Protein AF-A0A9X4R4N4-F1 (afdb_monomer_lite)

Foldseek 3Di:
DDPVPDDPVVVVVVVVVVVVVVVVVVVVVVVVVVVVVVVVVVVVVVLVVLLVVLVVQLVVLVVQLLVLLVQLLVDDDPVSNVVSLVSNVVSLVSNVVSLVVNLVSQVPDDPDDPVSNVVSVVVVVVCVVCVVLSVVLSVCSVVVVSVVSVVSCVVPVDDPPVVVVVVVVVVVVD

Sequence (174 aa):
MGLSHLRVRSKLILGFALLAAVVLLVSGLALRALGRSNDRFSDYLDGVGLRERLANQIRGAATRRAIAARNLVLVTQPADREVEKALVTQAHEDMGKALARLQEAVAAAAGLDQRDRELVAEIGRIETRYGPVALDIVGKSLNDRHDDAIAKMNAECRPPAGGAAEGEQRLHRL

pLDDT: mean 78.37, std 14.38, range [34.62, 96.31]

Secondary structure (DSSP, 8-state):
---TTS-HHHHHHHHHHHHHHHHHHHHHHHHHHHHHHHHHHHHHHHHHHHHHHHHHHHHHHHHHHHHHHHHHHH--SHHHHHHHHHHHHHHHHHHHHHHHHHHHHHHH-TT--HHHHHHHHHHHHHHHHHHHHHHHHHHHHHTT-HHHHHHHHHHHSSPPHHHHHHHHHHHTT-

Structure (mmCIF, N/CA/C/O backbone):
data_AF-A0A9X4R4N4-F1
#
_entry.id   AF-A0A9X4R4N4-F1
#
loop_
_atom_site.group_PDB
_atom_site.id
_atom_site.type_symbol
_atom_site.label_atom_id
_atom_site.label_alt_id
_atom_site.label_comp_id
_atom_site.label_asym_id
_atom_site.label_entity_id
_atom_site.label_seq_id
_atom_site.pdbx_PDB_ins_code
_atom_site.Cartn_x
_atom_site.Cartn_y
_atom_site.Cartn_z
_atom_site.occupancy
_atom_site.B_iso_or_equiv
_atom_site.auth_seq_id
_atom_site.auth_comp_id
_atom_site.auth_asym_id
_atom_site.auth_atom_id
_atom_site.pdbx_PDB_model_num
ATOM 1 N N . MET A 1 1 ? 31.214 3.322 -60.830 1.00 44.66 1 MET A N 1
ATOM 2 C CA . MET A 1 1 ? 31.701 4.337 -61.789 1.00 44.66 1 MET A CA 1
ATOM 3 C C . MET A 1 1 ? 32.440 5.437 -61.021 1.00 44.66 1 MET A C 1
ATOM 5 O O . MET A 1 1 ? 31.837 6.036 -60.146 1.00 44.66 1 MET A O 1
ATOM 9 N N . GLY A 1 2 ? 33.733 5.663 -61.304 1.00 56.19 2 GLY A N 1
ATOM 10 C CA . GLY A 1 2 ? 34.366 6.990 -61.172 1.00 56.19 2 GLY A CA 1
ATOM 11 C C . GLY A 1 2 ? 35.042 7.451 -59.864 1.00 56.19 2 GLY A C 1
ATOM 12 O O . GLY A 1 2 ? 34.923 8.626 -59.551 1.00 56.19 2 GLY A O 1
ATOM 13 N N . LEU A 1 3 ? 35.802 6.627 -59.124 1.00 56.91 3 LEU A N 1
ATOM 14 C CA . LEU A 1 3 ? 36.688 7.126 -58.032 1.00 56.91 3 LEU A CA 1
ATOM 15 C C . LEU A 1 3 ? 38.163 7.311 -58.462 1.00 56.91 3 LEU A C 1
ATOM 17 O O . LEU A 1 3 ? 39.031 7.659 -57.655 1.00 56.91 3 LEU A O 1
ATOM 21 N N . SER A 1 4 ? 38.471 7.061 -59.734 1.00 59.81 4 SER A N 1
ATOM 22 C CA . SER A 1 4 ? 39.834 6.983 -60.274 1.00 59.81 4 SER A CA 1
ATOM 23 C C . SER A 1 4 ? 40.496 8.342 -60.549 1.00 59.81 4 SER A C 1
ATOM 25 O O . SER A 1 4 ? 41.720 8.398 -60.548 1.00 59.81 4 SER A O 1
ATOM 27 N N . HIS A 1 5 ? 39.735 9.438 -60.680 1.00 61.28 5 HIS A N 1
ATOM 28 C CA . HIS A 1 5 ? 40.262 10.783 -60.992 1.00 61.28 5 HIS A CA 1
ATOM 29 C C . HIS A 1 5 ? 40.406 11.734 -59.785 1.00 61.28 5 HIS A C 1
ATOM 31 O O . HIS A 1 5 ? 40.709 12.914 -59.948 1.00 61.28 5 HIS A O 1
ATOM 37 N N . LEU A 1 6 ? 40.212 11.248 -58.556 1.00 63.88 6 LEU A N 1
ATOM 38 C CA . LEU A 1 6 ? 40.317 12.076 -57.350 1.00 63.88 6 LEU A CA 1
ATOM 39 C C . LEU A 1 6 ? 41.772 12.199 -56.871 1.00 63.88 6 LEU A C 1
ATOM 41 O O . LEU A 1 6 ? 42.463 11.189 -56.710 1.00 63.88 6 LEU A O 1
ATOM 45 N N . ARG A 1 7 ? 42.219 13.435 -56.578 1.00 76.44 7 ARG A N 1
ATOM 46 C CA . ARG A 1 7 ? 43.513 13.711 -55.921 1.00 76.44 7 ARG A CA 1
ATOM 47 C C . ARG A 1 7 ? 43.627 12.880 -54.636 1.00 76.44 7 ARG A C 1
ATOM 49 O O . ARG A 1 7 ? 42.651 12.743 -53.901 1.00 76.44 7 ARG A O 1
ATOM 56 N N . VAL A 1 8 ? 44.824 12.375 -54.330 1.00 77.56 8 VAL A N 1
ATOM 57 C CA . VAL A 1 8 ? 45.100 11.498 -53.168 1.00 77.56 8 VAL A CA 1
ATOM 58 C C . VAL A 1 8 ? 44.534 12.064 -51.853 1.00 77.56 8 VAL A C 1
ATOM 60 O O . VAL A 1 8 ? 43.931 11.332 -51.070 1.00 77.56 8 VAL A O 1
ATOM 63 N N . ARG A 1 9 ? 44.610 13.389 -51.665 1.00 77.06 9 ARG A N 1
ATOM 64 C CA . ARG A 1 9 ? 44.021 14.115 -50.526 1.00 77.06 9 ARG A CA 1
ATOM 65 C C . ARG A 1 9 ? 42.511 13.881 -50.361 1.00 77.06 9 ARG A C 1
ATOM 67 O O . ARG A 1 9 ? 42.046 13.712 -49.240 1.00 77.06 9 ARG A O 1
ATOM 74 N N . SER A 1 10 ? 41.747 13.837 -51.453 1.00 78.81 10 SER A N 1
ATOM 75 C CA . SER A 1 10 ? 40.297 13.605 -51.414 1.00 78.81 10 SER A CA 1
ATOM 76 C C . SER A 1 10 ? 39.951 12.164 -51.041 1.00 78.81 10 SER A C 1
ATOM 78 O O . SER A 1 10 ? 38.980 11.952 -50.325 1.00 78.81 10 SER A O 1
ATOM 80 N N . LYS A 1 11 ? 40.756 11.176 -51.461 1.00 78.50 11 LYS A N 1
ATOM 81 C CA . LYS A 1 11 ? 40.560 9.767 -51.070 1.00 78.50 11 LYS A CA 1
ATOM 82 C C . LYS A 1 11 ? 40.788 9.554 -49.570 1.00 78.50 11 LYS A C 1
ATOM 84 O O . LYS A 1 11 ? 40.007 8.853 -48.937 1.00 78.50 11 LYS A O 1
ATOM 89 N N . LEU A 1 12 ? 41.806 10.207 -49.003 1.00 85.81 12 LEU A N 1
ATOM 90 C CA . LEU A 1 12 ? 42.071 10.197 -47.559 1.00 85.81 12 LEU A CA 1
ATOM 91 C C . LEU A 1 12 ? 40.921 10.826 -46.764 1.00 85.81 12 LEU A C 1
ATOM 93 O O . LEU A 1 12 ? 40.424 10.206 -45.829 1.00 85.81 12 LEU A O 1
ATOM 97 N N . ILE A 1 13 ? 40.448 12.013 -47.163 1.00 89.06 13 ILE A N 1
ATOM 98 C CA . ILE A 1 13 ? 39.319 12.682 -46.493 1.00 89.06 13 ILE A CA 1
ATOM 99 C C . ILE A 1 13 ? 38.049 11.826 -46.564 1.00 89.06 13 ILE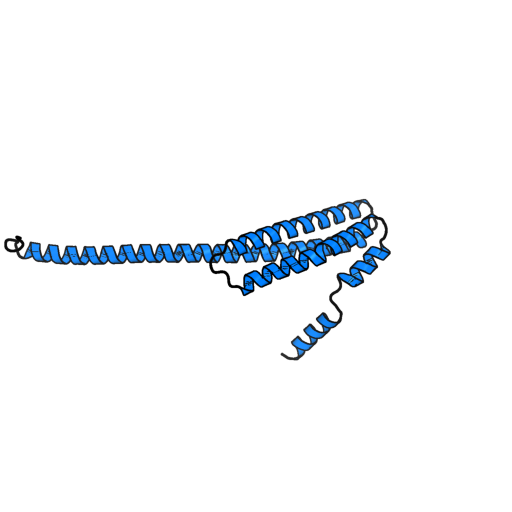 A C 1
ATOM 101 O O . ILE A 1 13 ? 37.355 11.702 -45.561 1.00 89.06 13 ILE A O 1
ATOM 105 N N . LEU A 1 14 ? 37.763 11.196 -47.709 1.00 88.75 14 LEU A N 1
ATOM 106 C CA . LEU A 1 14 ? 36.597 10.323 -47.862 1.00 88.75 14 LEU A CA 1
ATOM 107 C C . LEU A 1 14 ? 36.669 9.106 -46.922 1.00 88.75 14 LEU A C 1
ATOM 109 O O . LEU A 1 14 ? 35.673 8.757 -46.294 1.00 88.75 14 LEU A O 1
ATOM 113 N N . GLY A 1 15 ? 37.850 8.492 -46.792 1.00 87.88 15 GLY A N 1
ATOM 114 C CA . GLY A 1 15 ? 38.077 7.370 -45.878 1.00 87.88 15 GLY A CA 1
ATOM 115 C C . GLY A 1 15 ? 37.909 7.762 -44.409 1.00 87.88 15 GLY A C 1
ATOM 116 O O . GLY A 1 15 ? 37.198 7.081 -43.672 1.00 87.88 15 GLY A O 1
ATOM 117 N N . PHE A 1 16 ? 38.492 8.892 -43.993 1.00 92.38 16 PHE A N 1
ATOM 118 C CA . PHE A 1 16 ? 38.329 9.414 -42.632 1.00 92.38 16 PHE A CA 1
ATOM 119 C C . PHE A 1 16 ? 36.888 9.839 -42.333 1.00 92.38 16 PHE A C 1
ATOM 121 O O . PHE A 1 16 ? 36.393 9.563 -41.244 1.00 92.38 16 PHE A O 1
ATOM 128 N N . ALA A 1 17 ? 36.194 10.460 -43.289 1.00 91.94 17 ALA A N 1
ATOM 129 C CA . ALA A 1 17 ? 34.791 10.836 -43.140 1.00 91.94 17 ALA A CA 1
ATOM 130 C C . ALA A 1 17 ? 33.885 9.606 -43.003 1.00 91.94 17 ALA A C 1
ATOM 132 O O . ALA A 1 17 ? 32.978 9.608 -42.174 1.00 91.94 17 ALA A O 1
ATOM 133 N N . LEU A 1 18 ? 34.155 8.537 -43.761 1.00 93.88 18 LEU A N 1
ATOM 134 C CA . LEU A 1 18 ? 33.438 7.271 -43.626 1.00 93.88 18 LEU A CA 1
ATOM 135 C C . LEU A 1 18 ? 33.663 6.655 -42.239 1.00 93.88 18 LEU A C 1
ATOM 137 O O . LEU A 1 18 ? 32.699 6.283 -41.578 1.00 93.88 18 LEU A O 1
ATOM 141 N N . LEU A 1 19 ? 34.914 6.605 -41.772 1.00 94.25 19 LEU A N 1
ATOM 142 C CA . LEU A 1 19 ? 35.252 6.125 -40.428 1.00 94.25 19 LEU A CA 1
ATOM 143 C C . LEU A 1 19 ? 34.538 6.940 -39.341 1.00 94.25 19 LEU A C 1
ATOM 145 O O . LEU A 1 19 ? 33.902 6.365 -38.459 1.00 94.25 19 LEU A O 1
ATOM 149 N N . ALA A 1 20 ? 34.574 8.271 -39.442 1.00 94.94 20 ALA A N 1
ATOM 150 C CA . ALA A 1 20 ? 33.870 9.165 -38.528 1.00 94.94 20 ALA A CA 1
ATOM 151 C C . ALA A 1 20 ? 32.348 8.937 -38.553 1.00 94.94 20 ALA A C 1
ATOM 153 O O . ALA A 1 20 ? 31.718 8.899 -37.498 1.00 94.94 20 ALA A O 1
ATOM 154 N N . ALA A 1 21 ? 31.755 8.719 -39.731 1.00 95.00 21 ALA A N 1
ATOM 155 C CA . ALA A 1 21 ? 30.332 8.424 -39.868 1.00 95.00 21 ALA A CA 1
ATOM 156 C C . ALA A 1 21 ? 29.946 7.096 -39.197 1.00 95.00 21 ALA A C 1
ATOM 158 O O . ALA A 1 21 ? 28.932 7.041 -38.502 1.00 95.00 21 ALA A O 1
ATOM 159 N N . VAL A 1 22 ? 30.763 6.045 -39.341 1.00 95.75 22 VAL A N 1
ATOM 160 C CA . VAL A 1 22 ? 30.534 4.771 -38.639 1.00 95.75 22 VAL A CA 1
ATOM 161 C C . VAL A 1 22 ? 30.605 4.965 -37.124 1.00 95.75 22 VAL A C 1
ATOM 163 O O . VAL A 1 22 ? 29.720 4.493 -36.413 1.00 95.75 22 VAL A O 1
ATOM 166 N N . VAL A 1 23 ? 31.601 5.699 -36.619 1.00 96.31 23 VAL A N 1
ATOM 167 C CA . VAL A 1 23 ? 31.730 5.984 -35.178 1.00 96.31 23 VAL A CA 1
ATOM 168 C C . VAL A 1 23 ? 30.516 6.752 -34.650 1.00 96.31 23 VAL A C 1
ATOM 170 O O . VAL A 1 23 ? 29.972 6.389 -33.605 1.00 96.31 23 VAL A O 1
ATOM 173 N N . LEU A 1 24 ? 30.046 7.773 -35.373 1.00 95.88 24 LEU A N 1
ATOM 174 C CA . LEU A 1 24 ? 28.847 8.530 -35.003 1.00 95.88 24 LEU A CA 1
ATOM 175 C C . LEU A 1 24 ? 27.591 7.652 -35.006 1.00 95.88 24 LEU A C 1
ATOM 177 O O . LEU A 1 24 ? 26.783 7.748 -34.083 1.00 95.88 24 LEU A O 1
ATOM 181 N N . LEU A 1 25 ? 27.443 6.763 -35.993 1.00 96.06 25 LEU A N 1
ATOM 182 C CA . LEU A 1 25 ? 26.329 5.815 -36.051 1.00 96.06 25 LEU A CA 1
ATOM 183 C C . LEU A 1 25 ? 26.342 4.860 -34.859 1.00 96.06 25 LEU A C 1
ATOM 185 O O . LEU A 1 25 ? 25.328 4.732 -34.177 1.00 96.06 25 LEU A O 1
ATOM 189 N N . VAL A 1 26 ? 27.482 4.227 -34.570 1.00 95.75 26 VAL A N 1
ATOM 190 C CA . VAL A 1 26 ? 27.622 3.327 -33.415 1.00 95.75 26 VAL A CA 1
ATOM 191 C C . VAL A 1 26 ? 27.344 4.076 -32.113 1.00 95.75 26 VAL A C 1
ATOM 193 O O . VAL A 1 26 ? 26.601 3.571 -31.277 1.00 95.75 26 VAL A O 1
ATOM 196 N N . SER A 1 27 ? 27.857 5.299 -31.965 1.00 94.75 27 SER A N 1
ATOM 197 C CA . SER A 1 27 ? 27.609 6.134 -30.782 1.00 94.75 27 SER A CA 1
ATOM 198 C C . SER A 1 27 ? 26.123 6.468 -30.631 1.00 94.75 27 SER A C 1
ATOM 200 O O . SER A 1 27 ? 25.564 6.327 -29.547 1.00 94.75 27 SER A O 1
ATOM 202 N N . GLY A 1 28 ? 25.446 6.837 -31.722 1.00 92.50 28 GLY A N 1
ATOM 203 C CA . GLY A 1 28 ? 24.006 7.092 -31.722 1.00 92.50 28 GLY A CA 1
ATOM 204 C C . GLY A 1 28 ? 23.181 5.844 -31.394 1.00 92.50 28 GLY A C 1
ATOM 205 O O . GLY A 1 28 ? 22.241 5.914 -30.599 1.00 92.50 28 GLY A O 1
ATOM 206 N N . LEU A 1 29 ? 23.547 4.683 -31.946 1.00 92.88 29 LEU A N 1
ATOM 207 C CA . LEU A 1 29 ? 22.914 3.404 -31.615 1.00 92.88 29 LEU A CA 1
ATOM 208 C C . LEU A 1 29 ? 23.139 3.031 -30.146 1.00 92.88 29 LEU A C 1
ATOM 210 O O . LEU A 1 29 ? 22.194 2.584 -29.496 1.00 92.88 29 LEU A O 1
ATOM 214 N N . ALA A 1 30 ? 24.347 3.245 -29.621 1.00 91.56 30 ALA A N 1
ATOM 215 C CA . ALA A 1 30 ? 24.690 2.995 -28.227 1.00 91.56 30 ALA A CA 1
ATOM 216 C C . ALA A 1 30 ? 23.882 3.894 -27.284 1.00 91.56 30 ALA A C 1
ATOM 218 O O . ALA A 1 30 ? 23.257 3.384 -26.360 1.00 91.56 30 ALA A O 1
ATOM 219 N N . LEU A 1 31 ? 23.793 5.200 -27.562 1.00 90.44 31 LEU A N 1
ATOM 220 C CA . LEU A 1 31 ? 22.958 6.131 -26.794 1.00 90.44 31 LEU A CA 1
ATOM 221 C C . LEU A 1 31 ? 21.477 5.740 -26.844 1.00 90.44 31 LEU A C 1
ATOM 223 O O . LEU A 1 31 ? 20.801 5.733 -25.819 1.00 90.44 31 LEU A O 1
ATOM 227 N N . ARG A 1 32 ? 20.967 5.337 -28.014 1.00 88.00 32 ARG A N 1
ATOM 228 C CA . ARG A 1 32 ? 19.579 4.870 -28.160 1.00 88.00 32 ARG A CA 1
ATOM 229 C C . ARG A 1 32 ? 19.320 3.542 -27.445 1.00 88.00 32 ARG A C 1
ATOM 231 O O . ARG A 1 32 ? 18.205 3.298 -26.983 1.00 88.00 32 ARG A O 1
ATOM 238 N N . ALA A 1 33 ? 20.295 2.638 -27.424 1.00 85.81 33 ALA A N 1
ATOM 239 C CA . ALA A 1 33 ? 20.206 1.380 -26.690 1.00 85.81 33 ALA A CA 1
ATOM 240 C C . ALA A 1 33 ? 20.252 1.628 -25.177 1.00 85.81 33 ALA A C 1
ATOM 242 O O . ALA A 1 33 ? 19.467 1.034 -24.442 1.00 85.81 33 ALA A O 1
ATOM 243 N N . LEU A 1 34 ? 21.106 2.554 -24.736 1.00 83.06 34 LEU A N 1
ATOM 244 C CA . LEU A 1 34 ? 21.234 2.956 -23.343 1.00 83.06 34 LEU A CA 1
ATOM 245 C C . LEU A 1 34 ? 19.967 3.652 -22.839 1.00 83.06 34 LEU A C 1
ATOM 247 O O . LEU A 1 34 ? 19.456 3.254 -21.800 1.00 83.06 34 LEU A O 1
ATOM 251 N N . GLY A 1 35 ? 19.401 4.590 -23.608 1.00 78.75 35 GLY A N 1
ATOM 252 C CA . GLY A 1 35 ? 18.124 5.240 -23.285 1.00 78.75 35 GLY A CA 1
ATOM 253 C C . GLY A 1 35 ? 16.991 4.227 -23.106 1.00 78.75 35 GLY A C 1
ATOM 254 O O . GLY A 1 35 ? 16.384 4.161 -22.046 1.00 78.75 35 GLY A O 1
ATOM 255 N N . ARG A 1 36 ? 16.814 3.306 -24.066 1.00 70.81 36 ARG A N 1
ATOM 256 C CA . ARG A 1 36 ? 15.827 2.212 -23.942 1.00 70.81 36 ARG A CA 1
ATOM 257 C C . ARG A 1 36 ? 16.084 1.274 -22.762 1.00 70.81 36 ARG A C 1
ATOM 259 O O . ARG A 1 36 ? 15.160 0.621 -22.284 1.00 70.81 36 ARG A O 1
ATOM 266 N N . SER A 1 37 ? 17.332 1.117 -22.327 1.00 61.81 37 SER A N 1
ATOM 267 C CA . SER A 1 37 ? 17.633 0.316 -21.142 1.00 61.81 37 SER A CA 1
ATOM 268 C C . SER A 1 37 ? 17.341 1.072 -19.852 1.00 61.81 37 SER A C 1
ATOM 270 O O . SER A 1 37 ? 16.867 0.457 -18.903 1.00 61.81 37 SER A O 1
ATOM 272 N N . ASN A 1 38 ? 17.588 2.380 -19.840 1.00 64.69 38 ASN A N 1
ATOM 273 C CA . ASN A 1 38 ? 17.275 3.258 -18.726 1.00 64.69 38 ASN A CA 1
ATOM 274 C C . ASN A 1 38 ? 15.760 3.357 -18.508 1.00 64.69 38 ASN A C 1
ATOM 276 O O . ASN A 1 38 ? 15.312 3.128 -17.394 1.00 64.69 38 ASN A O 1
ATOM 280 N N . ASP A 1 39 ? 14.976 3.571 -19.569 1.00 69.31 39 ASP A N 1
ATOM 281 C CA . ASP A 1 39 ? 13.511 3.686 -19.475 1.00 69.31 39 ASP A CA 1
ATOM 282 C C . ASP A 1 39 ? 12.881 2.417 -18.877 1.00 69.31 39 ASP A C 1
ATOM 284 O O . ASP A 1 39 ? 12.096 2.484 -17.938 1.00 69.31 39 ASP A O 1
ATOM 288 N N . ARG A 1 40 ? 13.316 1.231 -19.329 1.00 62.81 40 ARG A N 1
ATOM 289 C CA . ARG A 1 40 ? 12.855 -0.055 -18.769 1.00 62.81 40 ARG A CA 1
ATOM 290 C C . ARG A 1 40 ? 13.248 -0.251 -17.304 1.00 62.81 40 ARG A C 1
ATOM 292 O O . ARG A 1 40 ? 12.533 -0.926 -16.571 1.00 62.81 40 ARG A O 1
ATOM 299 N N . PHE A 1 41 ? 14.404 0.268 -16.893 1.00 58.94 41 PHE A N 1
ATOM 300 C CA . PHE A 1 41 ? 14.870 0.166 -15.513 1.00 58.94 41 PHE A CA 1
ATOM 301 C C . PHE A 1 41 ? 14.102 1.127 -14.600 1.00 58.94 41 PHE A C 1
ATOM 303 O O . PHE A 1 41 ? 13.685 0.721 -13.519 1.00 58.94 41 PHE A O 1
ATOM 310 N N . SER A 1 42 ? 13.848 2.355 -15.058 1.00 61.16 42 SER A N 1
ATOM 311 C CA . SER A 1 42 ? 13.000 3.330 -14.368 1.00 61.16 42 SER A CA 1
ATOM 312 C C . SER A 1 42 ? 11.571 2.816 -14.196 1.00 61.16 42 SER A C 1
ATOM 314 O O . SER A 1 42 ? 11.103 2.757 -13.064 1.00 61.16 42 SER A O 1
ATOM 316 N N . ASP A 1 43 ? 10.931 2.317 -15.259 1.00 65.94 43 ASP A N 1
ATOM 317 C CA . ASP A 1 43 ? 9.582 1.736 -15.179 1.00 65.94 43 ASP A CA 1
ATOM 318 C C . ASP A 1 43 ? 9.523 0.531 -14.222 1.00 65.94 43 ASP A C 1
ATOM 320 O O . ASP A 1 43 ? 8.565 0.362 -13.461 1.00 65.94 43 ASP A O 1
ATOM 324 N N . TYR A 1 44 ? 10.562 -0.313 -14.221 1.00 61.97 44 TYR A N 1
ATOM 325 C CA . TYR A 1 44 ? 10.662 -1.442 -13.297 1.00 61.97 44 TYR A CA 1
ATOM 326 C C . TYR A 1 44 ? 10.776 -0.979 -11.837 1.00 61.97 44 TYR A C 1
ATOM 328 O O . TYR A 1 44 ? 10.060 -1.492 -10.973 1.00 61.97 44 TYR A O 1
ATOM 336 N N . LEU A 1 45 ? 11.645 -0.002 -11.556 1.00 64.38 45 LEU A N 1
ATOM 337 C CA . LEU A 1 45 ? 11.825 0.551 -10.212 1.00 64.38 45 LEU A CA 1
ATOM 338 C C . LEU A 1 45 ? 10.575 1.286 -9.718 1.00 64.38 45 LEU A C 1
ATOM 340 O O . LEU A 1 45 ? 10.174 1.084 -8.570 1.00 64.38 45 LEU A O 1
ATOM 344 N N . ASP A 1 46 ? 9.914 2.055 -10.581 1.00 69.06 46 ASP A N 1
ATOM 345 C CA . ASP A 1 46 ? 8.663 2.739 -10.253 1.00 69.06 46 ASP A CA 1
ATOM 346 C C . ASP A 1 46 ? 7.543 1.732 -9.959 1.00 69.06 46 ASP A C 1
ATOM 348 O O . ASP A 1 46 ? 6.787 1.892 -8.993 1.00 69.06 46 ASP A O 1
ATOM 352 N N . GLY A 1 47 ? 7.485 0.631 -10.715 1.00 78.50 47 GLY A N 1
ATOM 353 C CA . GLY A 1 47 ? 6.554 -0.468 -10.475 1.00 78.50 47 GLY A CA 1
ATOM 354 C C . GLY A 1 47 ? 6.807 -1.210 -9.157 1.00 78.50 47 GLY A C 1
ATOM 355 O O . GLY A 1 47 ? 5.854 -1.565 -8.461 1.00 78.50 47 GLY A O 1
ATOM 356 N N . VAL A 1 48 ? 8.068 -1.466 -8.785 1.00 81.38 48 VAL A N 1
ATOM 357 C CA . VAL A 1 48 ? 8.423 -2.077 -7.485 1.00 81.38 48 VAL A CA 1
ATOM 358 C C . VAL A 1 48 ? 8.090 -1.124 -6.334 1.00 81.38 48 VAL A C 1
ATOM 360 O O . VAL A 1 48 ? 7.380 -1.517 -5.407 1.00 81.38 48 VAL A O 1
ATOM 363 N N . GLY A 1 49 ? 8.521 0.138 -6.417 1.00 82.12 49 GLY A N 1
ATOM 364 C CA . GLY A 1 49 ? 8.284 1.138 -5.374 1.00 82.12 49 GLY A CA 1
ATOM 365 C C . GLY A 1 49 ? 6.800 1.466 -5.179 1.00 82.12 49 GLY A C 1
ATOM 366 O O . GLY A 1 49 ? 6.351 1.725 -4.060 1.00 82.12 49 GLY A O 1
ATOM 367 N N . LEU A 1 50 ? 5.989 1.417 -6.240 1.00 85.25 50 LEU A N 1
ATOM 368 C CA . LEU A 1 50 ? 4.534 1.524 -6.125 1.00 85.25 50 LEU A CA 1
ATOM 369 C C . LEU A 1 50 ? 3.942 0.358 -5.321 1.00 85.25 50 LEU A C 1
ATOM 371 O O . LEU A 1 50 ? 3.186 0.592 -4.377 1.00 85.25 50 LEU A O 1
ATOM 375 N N . ARG A 1 51 ? 4.298 -0.884 -5.664 1.00 87.94 51 ARG A N 1
ATOM 376 C CA . ARG A 1 51 ? 3.796 -2.087 -4.979 1.00 87.94 51 ARG A CA 1
ATOM 377 C C . ARG A 1 51 ? 4.216 -2.127 -3.512 1.00 87.94 51 ARG A C 1
ATOM 379 O O . ARG A 1 51 ? 3.393 -2.450 -2.660 1.00 87.94 51 ARG A O 1
ATOM 386 N N . GLU A 1 52 ? 5.450 -1.736 -3.204 1.00 87.56 52 GLU A N 1
ATOM 387 C CA . GLU A 1 52 ? 5.940 -1.638 -1.827 1.00 87.56 52 GLU A CA 1
ATOM 388 C C . GLU A 1 52 ? 5.139 -0.612 -1.012 1.00 87.56 52 GLU A C 1
ATOM 390 O O . GLU A 1 52 ? 4.656 -0.916 0.083 1.00 87.56 52 GLU A O 1
ATOM 395 N N . ARG A 1 53 ? 4.925 0.593 -1.560 1.00 87.69 53 ARG A N 1
ATOM 396 C CA . ARG A 1 53 ? 4.104 1.622 -0.904 1.00 87.69 53 ARG A CA 1
ATOM 397 C C . ARG A 1 53 ? 2.679 1.137 -0.659 1.00 87.69 53 ARG A C 1
ATOM 399 O O . ARG A 1 53 ? 2.160 1.346 0.435 1.00 87.69 53 ARG A O 1
ATOM 406 N N . LEU A 1 54 ? 2.064 0.467 -1.634 1.00 90.00 54 LEU A N 1
ATOM 407 C CA . LEU A 1 54 ? 0.720 -0.100 -1.495 1.00 90.00 54 LEU A CA 1
ATOM 408 C C . LEU A 1 54 ? 0.679 -1.197 -0.420 1.00 90.00 54 LEU A C 1
ATOM 410 O O . LEU A 1 54 ? -0.208 -1.183 0.430 1.00 90.00 54 LEU A O 1
ATOM 414 N N . ALA A 1 55 ? 1.669 -2.091 -0.375 1.00 89.56 55 ALA A N 1
ATOM 415 C CA . ALA A 1 55 ? 1.774 -3.106 0.673 1.00 89.56 55 ALA A CA 1
ATOM 416 C C . ALA A 1 55 ? 1.919 -2.481 2.075 1.00 89.56 55 ALA A C 1
ATOM 418 O O . ALA A 1 55 ? 1.281 -2.925 3.034 1.00 89.56 55 ALA A O 1
ATOM 419 N N . ASN A 1 56 ? 2.710 -1.413 2.201 1.00 88.94 56 ASN A N 1
ATOM 420 C CA . ASN A 1 56 ? 2.845 -0.667 3.451 1.00 88.94 56 ASN A CA 1
ATOM 421 C C . ASN A 1 56 ? 1.558 0.080 3.831 1.00 88.94 56 ASN A C 1
ATOM 423 O O . ASN A 1 56 ? 1.211 0.121 5.011 1.00 88.94 56 ASN A O 1
ATOM 427 N N . GLN A 1 57 ? 0.808 0.605 2.858 1.00 89.31 57 GLN A N 1
ATOM 428 C CA . GLN A 1 57 ? -0.510 1.198 3.096 1.00 89.31 57 GLN A CA 1
ATOM 429 C C . GLN A 1 57 ? -1.517 0.165 3.604 1.00 89.31 57 GLN A C 1
ATOM 431 O O . GLN A 1 57 ? -2.206 0.449 4.582 1.00 89.31 57 GLN A O 1
ATOM 436 N N . ILE A 1 58 ? -1.557 -1.036 3.016 1.00 90.25 58 ILE A N 1
ATOM 437 C CA . ILE A 1 58 ? -2.405 -2.144 3.486 1.00 90.25 58 ILE A CA 1
ATOM 438 C C . ILE A 1 58 ? -2.062 -2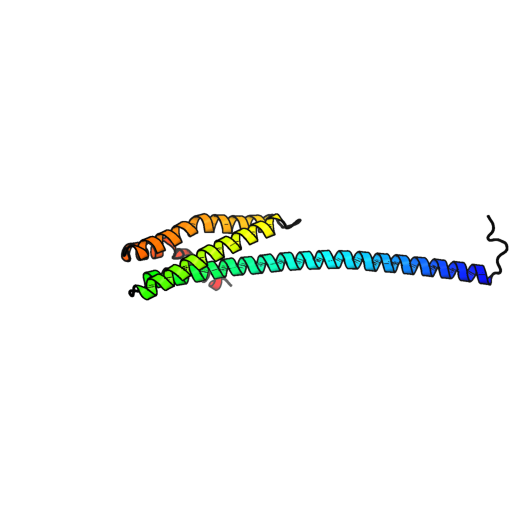.486 4.939 1.00 90.25 58 ILE A C 1
ATOM 440 O O . ILE A 1 58 ? -2.949 -2.531 5.789 1.00 90.25 58 ILE A O 1
ATOM 444 N N . ARG A 1 59 ? -0.771 -2.665 5.251 1.00 87.19 59 ARG A N 1
ATOM 445 C CA . ARG A 1 59 ? -0.307 -2.963 6.615 1.00 87.19 59 ARG A CA 1
ATOM 446 C C . ARG A 1 59 ? -0.687 -1.857 7.599 1.00 87.19 59 ARG A C 1
ATOM 448 O O . ARG A 1 59 ? -1.207 -2.138 8.672 1.00 87.19 59 ARG A O 1
ATOM 455 N N . GLY A 1 60 ? -0.453 -0.600 7.226 1.00 89.12 60 GLY A N 1
ATOM 456 C CA . GLY A 1 60 ? -0.788 0.555 8.052 1.00 89.12 60 GLY A CA 1
ATOM 457 C C . GLY A 1 60 ? -2.292 0.683 8.296 1.00 89.12 60 GLY A C 1
ATOM 458 O O . GLY A 1 60 ? -2.703 0.932 9.427 1.00 89.12 60 GLY A O 1
ATOM 459 N N . ALA A 1 61 ? -3.113 0.479 7.265 1.00 89.12 61 ALA A N 1
ATOM 460 C CA . ALA A 1 61 ? -4.567 0.500 7.373 1.00 89.12 61 ALA A CA 1
ATOM 461 C C . ALA A 1 61 ? -5.086 -0.644 8.259 1.00 89.12 61 ALA A C 1
ATOM 463 O O . ALA A 1 61 ? -5.894 -0.399 9.151 1.00 89.12 61 ALA A O 1
ATOM 464 N N . ALA A 1 62 ? -4.550 -1.859 8.108 1.00 87.56 62 ALA A N 1
ATOM 465 C CA . ALA A 1 62 ? -4.879 -2.992 8.971 1.00 87.56 62 ALA A CA 1
ATOM 466 C C . ALA A 1 62 ? -4.552 -2.707 10.449 1.00 87.56 62 ALA A C 1
ATOM 468 O O . ALA A 1 62 ? -5.388 -2.949 11.320 1.00 87.56 62 ALA A O 1
ATOM 469 N N . THR A 1 63 ? -3.377 -2.132 10.733 1.00 87.50 63 THR A N 1
ATOM 470 C CA . THR A 1 63 ? -2.987 -1.733 12.095 1.00 87.50 63 THR A CA 1
ATOM 471 C C . THR A 1 63 ? -3.910 -0.654 12.658 1.00 87.50 63 THR A C 1
ATOM 473 O O . THR A 1 63 ? -4.377 -0.789 13.787 1.00 87.50 63 THR A O 1
ATOM 476 N N . ARG A 1 64 ? -4.227 0.394 11.882 1.00 88.81 64 ARG A N 1
ATOM 477 C CA . ARG A 1 64 ? -5.174 1.440 12.313 1.00 88.81 64 ARG A CA 1
ATOM 478 C C . ARG A 1 64 ? -6.556 0.861 12.603 1.00 88.81 64 ARG A C 1
ATOM 480 O O . ARG A 1 64 ? -7.127 1.175 13.641 1.00 88.81 64 ARG A O 1
ATOM 487 N N . ARG A 1 65 ? -7.052 -0.031 11.739 1.00 88.56 65 ARG A N 1
ATOM 488 C CA . ARG A 1 65 ? -8.330 -0.730 11.928 1.00 88.56 65 ARG A CA 1
ATOM 489 C C . ARG A 1 65 ? -8.337 -1.534 13.226 1.00 88.56 65 ARG A C 1
ATOM 491 O O . ARG A 1 65 ? -9.299 -1.454 13.977 1.00 88.56 65 ARG A O 1
ATOM 498 N N . ALA A 1 66 ? -7.270 -2.283 13.503 1.00 84.50 66 ALA A N 1
ATOM 499 C CA . ALA A 1 66 ? -7.159 -3.087 14.718 1.00 84.50 66 ALA A CA 1
ATOM 500 C C . ALA A 1 66 ? -7.114 -2.226 15.993 1.00 84.50 66 ALA A C 1
ATOM 502 O O . ALA A 1 66 ? -7.777 -2.555 16.975 1.00 84.50 66 ALA A O 1
ATOM 503 N N . ILE A 1 67 ? -6.366 -1.116 15.974 1.00 86.25 67 ILE A N 1
ATOM 504 C CA . ILE A 1 67 ? -6.297 -0.174 17.102 1.00 86.25 67 ILE A CA 1
ATOM 505 C C . ILE A 1 67 ? -7.665 0.455 17.349 1.00 86.25 67 ILE A C 1
ATOM 507 O O . ILE A 1 67 ? -8.161 0.388 18.469 1.00 86.25 67 ILE A O 1
ATOM 511 N N . ALA A 1 68 ? -8.295 1.001 16.310 1.00 86.31 68 ALA A N 1
ATOM 512 C CA . ALA A 1 68 ? -9.583 1.663 16.449 1.00 86.31 68 ALA A CA 1
ATOM 513 C C . ALA A 1 68 ? -10.689 0.674 16.868 1.00 86.31 68 ALA A C 1
ATOM 515 O O . ALA A 1 68 ? -11.529 0.998 17.699 1.00 86.31 68 ALA A O 1
ATOM 516 N N . ALA A 1 69 ? -10.651 -0.578 16.393 1.00 84.31 69 ALA A N 1
ATOM 517 C CA . ALA A 1 69 ? -11.607 -1.606 16.810 1.00 84.31 69 ALA A CA 1
ATOM 518 C C . ALA A 1 69 ? -11.432 -1.974 18.288 1.00 84.31 69 ALA A C 1
ATOM 520 O O . ALA A 1 69 ? -12.412 -2.106 19.018 1.00 84.31 69 ALA A O 1
ATOM 521 N N . ARG A 1 70 ? -10.182 -2.091 18.752 1.00 83.62 70 ARG A N 1
ATOM 522 C CA . ARG A 1 70 ? -9.885 -2.290 20.172 1.00 83.62 70 ARG A CA 1
ATOM 523 C C . ARG A 1 70 ? -10.364 -1.103 21.003 1.00 83.62 70 ARG A C 1
ATOM 525 O O . ARG A 1 70 ? -10.990 -1.317 22.035 1.00 83.62 70 ARG A O 1
ATOM 532 N N . ASN A 1 71 ? -10.064 0.121 20.578 1.00 86.50 71 ASN A N 1
ATOM 533 C CA . ASN A 1 71 ? -10.471 1.322 21.298 1.00 86.50 71 ASN A CA 1
ATOM 534 C C . ASN A 1 71 ? -11.991 1.424 21.378 1.00 86.50 71 ASN A C 1
ATOM 536 O O . ASN A 1 71 ? -12.506 1.651 22.464 1.00 86.50 71 ASN A O 1
ATOM 540 N N . LEU A 1 72 ? -12.702 1.149 20.282 1.00 85.06 72 LEU A N 1
ATOM 541 C CA . LEU A 1 72 ? -14.163 1.137 20.237 1.00 85.06 72 LEU A CA 1
ATOM 542 C C . LEU A 1 72 ? -14.776 0.214 21.305 1.00 85.06 72 LEU A C 1
ATOM 544 O O . LEU A 1 72 ? -15.769 0.569 21.928 1.00 85.06 72 LEU A O 1
ATOM 548 N N . VAL A 1 73 ? -14.152 -0.940 21.556 1.00 84.44 73 VAL A N 1
ATOM 549 C CA . VAL A 1 73 ? -14.573 -1.884 22.604 1.00 84.44 73 VAL A CA 1
ATOM 550 C C . VAL A 1 73 ? -14.256 -1.378 24.022 1.00 84.44 73 VAL A C 1
ATOM 552 O O . VAL A 1 73 ? -14.934 -1.760 24.973 1.00 84.44 73 VAL A O 1
ATOM 555 N N . LEU A 1 74 ? -13.224 -0.547 24.185 1.00 85.81 74 LEU A N 1
ATOM 556 C CA . LEU A 1 74 ? -12.760 -0.052 25.487 1.00 85.81 74 LEU A CA 1
ATOM 557 C C . LEU A 1 74 ? -13.430 1.258 25.920 1.00 85.81 74 LEU A C 1
ATOM 559 O O . LEU A 1 74 ? -13.531 1.518 27.120 1.00 85.81 74 LEU A O 1
ATOM 563 N N . VAL A 1 75 ? -13.846 2.100 24.973 1.00 87.12 75 VAL A N 1
ATOM 564 C CA . VAL A 1 75 ? -14.424 3.413 25.274 1.00 87.12 75 VAL A CA 1
ATOM 565 C C . VAL A 1 75 ? -15.876 3.294 25.740 1.00 87.12 75 VAL A C 1
ATOM 567 O O . VAL A 1 75 ? -16.715 2.611 25.151 1.00 87.12 75 VAL A O 1
ATOM 570 N N . THR A 1 76 ? -16.192 3.999 26.822 1.00 82.12 76 THR A N 1
ATOM 571 C CA . THR A 1 76 ? -17.516 3.959 27.460 1.00 82.12 76 THR A CA 1
ATOM 572 C C . THR A 1 76 ? -18.376 5.171 27.119 1.00 82.12 76 THR A C 1
ATOM 574 O O . THR A 1 76 ? -19.600 5.094 27.218 1.00 82.12 76 THR A O 1
ATOM 577 N N . GLN A 1 77 ? -17.769 6.284 26.696 1.00 88.06 77 GLN A N 1
ATOM 578 C CA . GLN A 1 77 ? -18.504 7.495 26.343 1.00 88.06 77 GLN A CA 1
ATOM 579 C C . GLN A 1 77 ? -19.054 7.408 24.910 1.00 88.06 77 GLN A C 1
ATOM 581 O O . GLN A 1 77 ? -18.309 7.057 23.993 1.00 88.06 77 GLN A O 1
ATOM 586 N N . PRO A 1 78 ? -20.324 7.788 24.667 1.00 84.19 78 PRO A N 1
ATOM 587 C CA . PRO A 1 78 ? -20.914 7.755 23.326 1.00 84.19 78 PRO A CA 1
ATOM 588 C C . PRO A 1 78 ? -20.159 8.596 22.286 1.00 84.19 78 PRO A C 1
ATOM 590 O O . PRO A 1 78 ? -20.065 8.195 21.129 1.00 84.19 78 PRO A O 1
ATOM 593 N N . ALA A 1 79 ? -19.596 9.739 22.692 1.00 86.81 79 ALA A N 1
ATOM 594 C CA . ALA A 1 79 ? -18.822 10.605 21.802 1.00 86.81 79 ALA A CA 1
ATOM 595 C C . ALA A 1 79 ? -17.539 9.915 21.306 1.00 86.81 79 ALA A C 1
ATOM 597 O O . ALA A 1 79 ? -17.259 9.921 20.109 1.00 86.81 79 ALA A O 1
ATOM 598 N N . ASP A 1 80 ? -16.813 9.252 22.209 1.00 85.56 80 ASP A N 1
ATOM 599 C CA . ASP A 1 80 ? -15.594 8.511 21.876 1.00 85.56 80 ASP A CA 1
ATOM 600 C C . ASP A 1 80 ? -15.903 7.281 21.006 1.00 85.56 80 ASP A C 1
ATOM 602 O O . ASP A 1 80 ? -15.146 6.957 20.091 1.00 85.56 80 ASP A O 1
ATOM 606 N N . ARG A 1 81 ? -17.055 6.624 21.223 1.00 85.44 81 ARG A N 1
ATOM 607 C CA . ARG A 1 81 ? -17.511 5.500 20.383 1.00 85.44 81 ARG A CA 1
ATOM 608 C C . ARG A 1 81 ? -17.722 5.910 18.927 1.00 85.44 81 ARG A C 1
ATOM 610 O O . ARG A 1 81 ? -17.297 5.188 18.028 1.00 85.44 81 ARG A O 1
ATOM 617 N N . GLU A 1 82 ? -18.352 7.055 18.667 1.00 86.94 82 GLU A N 1
ATOM 618 C CA . GLU A 1 82 ? -18.560 7.515 17.286 1.00 86.94 82 GLU A CA 1
ATOM 619 C C . GLU A 1 82 ? -17.241 7.903 16.600 1.00 86.94 82 GLU A C 1
ATOM 621 O O . GLU A 1 82 ? -17.068 7.619 15.412 1.00 86.94 82 GLU A O 1
ATOM 626 N N . VAL A 1 83 ? -16.279 8.465 17.343 1.00 90.00 83 VAL A N 1
ATOM 627 C CA . VAL A 1 83 ? -14.927 8.734 16.824 1.00 90.00 83 VAL A CA 1
ATOM 628 C C . VAL A 1 83 ? -14.238 7.433 16.413 1.00 90.00 83 VAL A C 1
ATOM 630 O O . VAL A 1 83 ? -13.786 7.304 15.274 1.00 90.00 83 VAL A O 1
ATOM 633 N N . GLU A 1 84 ? -14.194 6.441 17.302 1.00 87.88 84 GLU A N 1
ATOM 634 C CA . GLU A 1 84 ? -13.504 5.178 17.024 1.00 87.88 84 GLU A CA 1
ATOM 635 C C . GLU A 1 84 ? -14.191 4.375 15.910 1.00 87.88 84 GLU A C 1
ATOM 637 O O . GLU A 1 84 ? -13.529 3.805 15.042 1.00 87.88 84 GLU A O 1
ATOM 642 N N . LYS A 1 85 ? -15.524 4.410 15.837 1.00 87.44 85 LYS A N 1
ATOM 643 C CA . LYS A 1 85 ? -16.293 3.849 14.718 1.00 87.44 85 LYS A CA 1
ATOM 644 C C . LYS A 1 85 ? -15.914 4.481 13.381 1.00 87.44 85 LYS A C 1
ATOM 646 O O . LYS A 1 85 ? -15.734 3.758 12.394 1.00 87.44 85 LYS A O 1
ATOM 651 N N . ALA A 1 86 ? -15.791 5.808 13.328 1.00 88.50 86 ALA A N 1
ATOM 652 C CA . ALA A 1 86 ? -15.380 6.506 12.114 1.00 88.50 86 ALA A CA 1
ATOM 653 C C . ALA A 1 86 ? -13.958 6.097 11.701 1.00 88.50 86 ALA A C 1
ATOM 655 O O . ALA A 1 86 ? -13.728 5.775 10.534 1.00 88.50 86 ALA A O 1
ATOM 656 N N . LEU A 1 87 ? -13.031 6.013 12.662 1.00 87.62 87 LEU A N 1
ATOM 657 C CA . LEU A 1 87 ? -11.651 5.582 12.425 1.00 87.62 87 LEU A CA 1
ATOM 658 C C . LEU A 1 87 ? -11.565 4.138 11.912 1.00 87.62 87 LEU A C 1
ATOM 660 O O . LEU A 1 87 ? -10.830 3.873 10.958 1.00 87.62 87 LEU A O 1
ATOM 664 N N . VAL A 1 88 ? -12.333 3.205 12.487 1.00 88.50 88 VAL A N 1
ATOM 665 C CA . VAL A 1 88 ? -12.391 1.815 12.001 1.00 88.50 88 VAL A CA 1
ATOM 666 C C . VAL A 1 88 ? -12.930 1.749 10.577 1.00 88.50 88 VAL A C 1
ATOM 668 O O . VAL A 1 88 ? -12.350 1.064 9.731 1.00 88.50 88 VAL A O 1
ATOM 671 N N . THR A 1 89 ? -14.024 2.461 10.311 1.00 87.75 89 THR A N 1
ATOM 672 C CA . THR A 1 89 ? -14.678 2.463 8.996 1.00 87.75 89 THR A CA 1
ATOM 673 C C . THR A 1 89 ? -13.735 3.020 7.933 1.00 87.75 89 THR A C 1
ATOM 675 O O . THR A 1 89 ? -13.506 2.378 6.909 1.00 87.75 89 THR A O 1
ATOM 678 N N . GLN A 1 90 ? -13.094 4.155 8.219 1.00 88.31 90 GLN A N 1
ATOM 679 C CA . GLN A 1 90 ? -12.111 4.762 7.328 1.00 88.31 90 GLN A CA 1
ATOM 680 C C . GLN A 1 90 ? -10.921 3.829 7.073 1.00 88.31 90 GLN A C 1
ATOM 682 O O . GLN A 1 90 ? -10.529 3.624 5.927 1.00 88.31 90 GLN A O 1
ATOM 687 N N . ALA A 1 91 ? -10.362 3.220 8.122 1.00 87.81 91 ALA A N 1
ATOM 688 C CA . ALA A 1 91 ? -9.237 2.302 7.976 1.00 87.81 91 ALA A CA 1
ATOM 689 C C . ALA A 1 91 ? -9.603 1.048 7.162 1.00 87.81 91 ALA A C 1
ATOM 691 O O . ALA A 1 91 ? -8.771 0.537 6.410 1.00 87.81 91 ALA A O 1
ATOM 692 N N . HIS A 1 92 ? -10.842 0.560 7.276 1.00 89.12 92 HIS A N 1
ATOM 693 C CA . HIS A 1 92 ? -11.334 -0.543 6.455 1.00 89.12 92 HIS A CA 1
ATOM 694 C C . HIS A 1 92 ? -11.440 -0.156 4.973 1.00 89.12 92 HIS A C 1
ATOM 696 O O . HIS A 1 92 ? -10.954 -0.894 4.113 1.00 89.12 92 HIS A O 1
ATOM 702 N N . GLU A 1 93 ? -12.000 1.015 4.668 1.00 89.19 93 GLU A N 1
ATOM 703 C CA . GLU A 1 93 ? -12.065 1.516 3.293 1.00 89.19 93 GLU A CA 1
ATOM 704 C C . GLU A 1 93 ? -10.679 1.748 2.683 1.00 89.19 93 GLU A C 1
ATOM 706 O O . GLU A 1 93 ? -10.438 1.372 1.534 1.00 89.19 93 GLU A O 1
ATOM 711 N N . ASP A 1 94 ? -9.764 2.362 3.439 1.00 87.25 94 ASP A N 1
ATOM 712 C CA . ASP A 1 94 ? -8.382 2.601 3.017 1.00 87.25 94 ASP A CA 1
ATOM 713 C C . ASP A 1 94 ? -7.689 1.288 2.644 1.00 87.25 94 ASP A C 1
ATOM 715 O O . ASP A 1 94 ? -7.004 1.207 1.622 1.00 87.25 94 ASP A O 1
ATOM 719 N N . MET A 1 95 ? -7.892 0.248 3.458 1.00 89.94 95 MET A N 1
ATOM 720 C CA . MET A 1 95 ? -7.339 -1.078 3.210 1.00 89.94 95 MET A CA 1
ATOM 721 C C . MET A 1 95 ? -7.897 -1.684 1.919 1.00 89.94 95 MET A C 1
ATOM 723 O O . MET A 1 95 ? -7.117 -2.164 1.095 1.00 89.94 95 MET A O 1
ATOM 727 N N . GLY A 1 96 ? -9.216 -1.613 1.708 1.00 88.75 96 GLY A N 1
ATOM 728 C CA . GLY A 1 96 ? -9.858 -2.092 0.482 1.00 88.75 96 GLY A CA 1
ATOM 729 C C . GLY A 1 96 ? -9.351 -1.365 -0.769 1.00 88.75 96 GLY A C 1
ATOM 730 O O . GLY A 1 96 ? -8.990 -2.006 -1.756 1.00 88.75 96 GLY A O 1
ATOM 731 N N . LYS A 1 97 ? -9.232 -0.032 -0.706 1.00 89.88 97 LYS A N 1
ATOM 732 C CA . LYS A 1 97 ? -8.698 0.802 -1.800 1.00 89.88 97 LYS A CA 1
ATOM 733 C C . LYS A 1 97 ? -7.236 0.464 -2.111 1.00 89.88 97 LYS A C 1
ATOM 735 O O . LYS A 1 97 ? -6.873 0.337 -3.280 1.00 89.88 97 LYS A O 1
ATOM 740 N N . ALA A 1 98 ? -6.394 0.315 -1.087 1.00 89.44 98 ALA A N 1
ATOM 741 C CA . ALA A 1 98 ? -4.983 -0.023 -1.263 1.00 89.44 98 ALA A CA 1
ATOM 742 C C . ALA A 1 98 ? -4.795 -1.441 -1.828 1.00 89.44 98 ALA A C 1
ATOM 744 O O . ALA A 1 98 ? -3.947 -1.646 -2.697 1.00 89.44 98 ALA A O 1
ATOM 745 N N . LEU A 1 99 ? -5.614 -2.402 -1.388 1.00 92.19 99 LEU A N 1
ATOM 746 C CA . LEU A 1 99 ? -5.601 -3.772 -1.896 1.00 92.19 99 LEU A CA 1
ATOM 747 C C . LEU A 1 99 ? -6.028 -3.846 -3.366 1.00 92.19 99 LEU A C 1
ATOM 749 O O . LEU A 1 99 ? -5.330 -4.479 -4.156 1.00 92.19 99 LEU A O 1
ATOM 753 N N . ALA A 1 100 ? -7.110 -3.163 -3.749 1.00 90.06 100 ALA A N 1
ATOM 754 C CA . ALA A 1 100 ? -7.559 -3.108 -5.142 1.00 90.06 100 ALA A CA 1
ATOM 755 C C . ALA A 1 100 ? -6.469 -2.526 -6.058 1.00 90.06 100 ALA A C 1
ATOM 757 O O . ALA A 1 100 ? -6.096 -3.136 -7.058 1.00 90.06 100 ALA A O 1
ATOM 758 N N . ARG A 1 101 ? -5.857 -1.405 -5.653 1.00 89.12 101 ARG A N 1
ATOM 759 C CA . ARG A 1 101 ? -4.739 -0.794 -6.391 1.00 89.12 101 ARG A CA 1
ATOM 760 C C . ARG A 1 101 ? -3.521 -1.709 -6.490 1.00 89.12 101 ARG A C 1
ATOM 762 O O . ARG A 1 101 ? -2.840 -1.707 -7.511 1.00 89.12 101 ARG A O 1
ATOM 769 N N . LEU A 1 102 ? -3.224 -2.486 -5.446 1.00 88.81 102 LEU A N 1
ATOM 770 C CA . LEU A 1 102 ? -2.125 -3.453 -5.480 1.00 88.81 102 LEU A CA 1
ATOM 771 C C . LEU A 1 102 ? -2.412 -4.585 -6.472 1.00 88.81 102 LEU A C 1
ATOM 773 O O . LEU A 1 102 ? -1.516 -4.972 -7.219 1.00 88.81 102 LEU A O 1
ATOM 777 N N . GLN A 1 103 ? -3.648 -5.084 -6.512 1.00 89.38 103 GLN A N 1
ATOM 778 C CA . GLN A 1 103 ? -4.073 -6.101 -7.475 1.00 89.38 103 GLN A CA 1
ATOM 779 C C . GLN A 1 103 ? -3.990 -5.584 -8.916 1.00 89.38 103 GLN A C 1
ATOM 781 O O . GLN A 1 103 ? -3.452 -6.279 -9.775 1.00 89.38 103 GLN A O 1
ATOM 786 N N . GLU A 1 104 ? -4.436 -4.352 -9.170 1.00 88.62 104 GLU A N 1
ATOM 787 C CA . GLU A 1 104 ? -4.308 -3.691 -10.476 1.00 88.62 104 GLU A CA 1
ATOM 788 C C . GLU A 1 104 ? -2.839 -3.527 -10.891 1.00 88.62 104 GLU A C 1
ATOM 790 O O . GLU A 1 104 ? -2.461 -3.911 -11.998 1.00 88.62 104 GLU A O 1
ATOM 795 N N . ALA A 1 105 ? -1.987 -3.026 -9.990 1.00 86.50 105 ALA A N 1
ATOM 796 C CA . ALA A 1 105 ? -0.559 -2.842 -10.252 1.00 86.50 105 ALA A CA 1
ATOM 797 C C . ALA A 1 105 ? 0.155 -4.171 -10.555 1.00 86.50 105 ALA A C 1
ATOM 799 O O . ALA A 1 105 ? 1.052 -4.225 -11.395 1.00 86.50 105 ALA A O 1
ATOM 800 N N . VAL A 1 106 ? -0.252 -5.255 -9.891 1.00 87.25 106 VAL A N 1
ATOM 801 C CA . VAL A 1 106 ? 0.263 -6.608 -10.133 1.00 87.25 106 VAL A CA 1
ATOM 802 C C . VAL A 1 106 ? -0.247 -7.193 -11.451 1.00 87.25 106 VAL A C 1
ATOM 804 O O . VAL A 1 106 ? 0.520 -7.849 -12.153 1.00 87.25 106 VAL A O 1
ATOM 807 N N . ALA A 1 107 ? -1.509 -6.948 -11.812 1.00 85.31 107 ALA A N 1
ATOM 808 C CA . ALA A 1 107 ? -2.086 -7.400 -13.077 1.00 85.31 107 ALA A CA 1
ATOM 809 C C . ALA A 1 107 ? -1.468 -6.683 -14.291 1.00 85.31 107 ALA A C 1
ATOM 811 O O . ALA A 1 107 ? -1.266 -7.304 -15.332 1.00 85.31 107 ALA A O 1
ATOM 812 N N . ALA A 1 108 ? -1.132 -5.397 -14.148 1.00 82.31 108 ALA A N 1
ATOM 813 C CA . ALA A 1 108 ? -0.501 -4.593 -15.194 1.00 82.31 108 ALA A CA 1
ATOM 814 C C . ALA A 1 108 ? 1.004 -4.878 -15.378 1.00 82.31 108 ALA A C 1
ATOM 816 O O . ALA A 1 108 ? 1.571 -4.554 -16.423 1.00 82.31 108 ALA A O 1
ATOM 817 N N . ALA A 1 109 ? 1.671 -5.478 -14.386 1.00 80.00 109 ALA A N 1
ATOM 818 C CA . ALA A 1 109 ? 3.108 -5.733 -14.425 1.00 80.00 109 ALA A CA 1
ATOM 819 C C . ALA A 1 109 ? 3.466 -6.908 -15.360 1.00 80.00 109 ALA A C 1
ATOM 821 O O . ALA A 1 109 ? 3.401 -8.085 -14.987 1.00 80.00 109 ALA A O 1
ATOM 822 N N . ALA A 1 110 ? 3.911 -6.591 -16.579 1.00 66.62 110 ALA A N 1
ATOM 823 C CA . ALA A 1 110 ? 4.502 -7.569 -17.489 1.00 66.62 110 ALA A CA 1
ATOM 824 C C . ALA A 1 110 ? 5.841 -8.080 -16.920 1.00 66.62 110 ALA A C 1
ATOM 826 O O . ALA A 1 110 ? 6.754 -7.300 -16.666 1.00 66.62 110 ALA A O 1
ATOM 827 N N . GLY A 1 111 ? 5.961 -9.396 -16.716 1.00 68.75 111 GLY A N 1
ATOM 828 C CA . GLY A 1 111 ? 7.180 -10.022 -16.184 1.00 68.75 111 GLY A CA 1
ATOM 829 C C . GLY A 1 111 ? 7.230 -10.187 -14.662 1.00 68.75 111 GLY A C 1
ATOM 830 O O . GLY A 1 111 ? 8.283 -10.540 -14.140 1.00 68.75 111 GLY A O 1
ATOM 831 N N . LEU A 1 112 ? 6.118 -9.968 -13.947 1.00 76.38 112 LEU A N 1
ATOM 832 C CA . LEU A 1 112 ? 6.050 -10.302 -12.523 1.00 76.38 112 LEU A CA 1
ATOM 833 C C . LEU A 1 112 ? 6.211 -11.809 -12.292 1.00 76.38 112 LEU A C 1
ATOM 835 O O . LEU A 1 112 ? 5.604 -12.606 -13.019 1.00 76.38 112 LEU A O 1
ATOM 839 N N . ASP A 1 113 ? 6.974 -12.182 -11.263 1.00 78.44 113 ASP A N 1
ATOM 840 C CA . ASP A 1 113 ? 7.097 -13.575 -10.846 1.00 78.44 113 ASP A CA 1
ATOM 841 C C . ASP A 1 113 ? 5.738 -14.119 -10.382 1.00 78.44 113 ASP A C 1
ATOM 843 O O . ASP A 1 113 ? 4.895 -13.405 -9.825 1.00 78.44 113 ASP A O 1
ATOM 847 N N . GLN A 1 114 ? 5.506 -15.406 -10.625 1.00 82.38 114 GLN A N 1
ATOM 848 C CA . GLN A 1 114 ? 4.268 -16.070 -10.236 1.00 82.38 114 GLN A CA 1
ATOM 849 C C . GLN A 1 114 ? 4.080 -16.048 -8.715 1.00 82.38 114 GLN A C 1
ATOM 851 O O . GLN A 1 114 ? 2.954 -15.896 -8.235 1.00 82.38 114 GLN A O 1
ATOM 856 N N . ARG A 1 115 ? 5.183 -16.102 -7.961 1.00 80.62 115 ARG A N 1
ATOM 857 C CA . ARG A 1 115 ? 5.159 -16.036 -6.503 1.00 80.62 115 ARG A CA 1
ATOM 858 C C . ARG A 1 115 ? 4.584 -14.722 -5.977 1.00 80.62 115 ARG A C 1
ATOM 860 O O . ARG A 1 115 ? 3.788 -14.742 -5.041 1.00 80.62 115 ARG A O 1
ATOM 867 N N . ASP A 1 116 ? 4.936 -13.594 -6.589 1.00 81.19 116 ASP A N 1
ATOM 868 C CA . ASP A 1 116 ? 4.431 -12.277 -6.185 1.00 81.19 116 ASP A CA 1
ATOM 869 C C . ASP A 1 116 ? 2.916 -12.169 -6.402 1.00 81.19 116 ASP A C 1
ATOM 871 O O . ASP A 1 116 ? 2.191 -11.655 -5.545 1.00 81.19 116 ASP A O 1
ATOM 875 N N . ARG A 1 117 ? 2.418 -12.712 -7.523 1.00 84.94 117 ARG A N 1
ATOM 876 C CA . ARG A 1 117 ? 0.976 -12.791 -7.803 1.00 84.94 117 ARG A CA 1
ATOM 877 C C . ARG A 1 117 ? 0.241 -13.624 -6.755 1.00 84.94 117 ARG A C 1
ATOM 879 O O . ARG A 1 117 ? -0.806 -13.204 -6.265 1.00 84.94 117 ARG A O 1
ATOM 886 N N . GLU A 1 118 ? 0.794 -14.778 -6.391 1.00 87.88 118 GLU A N 1
ATOM 887 C CA . GLU A 1 118 ? 0.224 -15.654 -5.363 1.00 87.88 118 GLU A CA 1
ATOM 888 C C . GLU A 1 118 ? 0.174 -14.986 -3.988 1.00 87.88 118 GLU A C 1
ATOM 890 O O . GLU A 1 118 ? -0.830 -15.106 -3.288 1.00 87.88 118 GLU A O 1
ATOM 895 N N . LEU A 1 119 ? 1.225 -14.256 -3.603 1.00 86.56 119 LEU A N 1
ATOM 896 C CA . LEU A 1 119 ? 1.268 -13.544 -2.325 1.00 86.56 119 LEU A CA 1
ATOM 897 C C . LEU A 1 119 ? 0.186 -12.461 -2.244 1.00 86.56 119 LEU A C 1
ATOM 899 O O . LEU A 1 119 ? -0.506 -12.363 -1.233 1.00 86.56 119 LEU A O 1
ATOM 903 N N . VAL A 1 120 ? -0.011 -11.678 -3.308 1.00 87.44 120 VAL A N 1
ATOM 904 C CA . VAL A 1 120 ? -1.073 -10.656 -3.339 1.00 87.44 120 VAL A CA 1
ATOM 905 C C . VAL A 1 120 ? -2.466 -11.285 -3.356 1.00 87.44 120 VAL A C 1
ATOM 907 O O . VAL A 1 120 ? -3.370 -10.791 -2.677 1.00 87.44 120 VAL A O 1
ATOM 910 N N . ALA 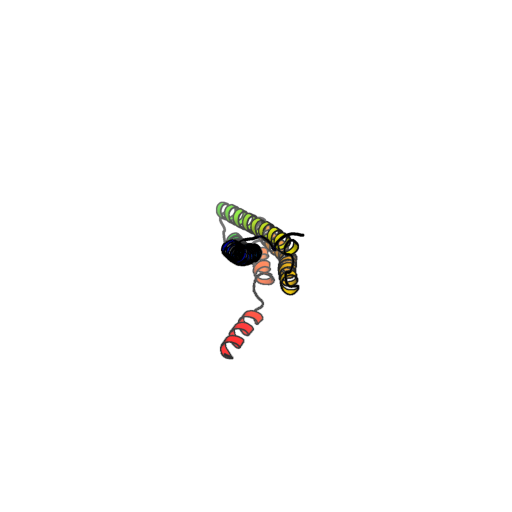A 1 121 ? -2.643 -12.408 -4.057 1.00 88.00 121 ALA A N 1
ATOM 911 C CA . ALA A 1 121 ? -3.884 -13.174 -3.997 1.00 88.00 121 ALA A CA 1
ATOM 912 C C . ALA A 1 121 ? -4.160 -13.695 -2.577 1.00 88.00 121 ALA A C 1
ATOM 914 O O . ALA A 1 121 ? -5.296 -13.624 -2.108 1.00 88.00 121 ALA A O 1
ATOM 915 N N . GLU A 1 122 ? -3.131 -14.158 -1.863 1.00 87.56 122 GLU A N 1
ATOM 916 C CA . GLU A 1 122 ? -3.262 -14.609 -0.477 1.00 87.56 122 GLU A CA 1
ATOM 917 C C . GLU A 1 122 ? -3.665 -13.476 0.467 1.00 87.56 122 GLU A C 1
ATOM 919 O O . GLU A 1 122 ? -4.582 -13.656 1.265 1.00 87.56 122 GLU A O 1
ATOM 924 N N . ILE A 1 123 ? -3.072 -12.285 0.325 1.00 84.56 123 ILE A N 1
ATOM 925 C CA . ILE A 1 123 ? -3.495 -11.094 1.083 1.00 84.56 123 ILE A CA 1
ATOM 926 C C . ILE A 1 123 ? -4.990 -10.820 0.852 1.00 84.56 123 ILE A C 1
ATOM 928 O O . ILE A 1 123 ? -5.728 -10.585 1.808 1.00 84.56 123 ILE A O 1
ATOM 932 N N . GLY A 1 124 ? -5.458 -10.911 -0.397 1.00 84.69 124 GLY A N 1
ATOM 933 C CA . GLY A 1 124 ? -6.874 -10.738 -0.727 1.00 84.69 124 GLY A CA 1
ATOM 934 C C . GLY A 1 124 ? -7.791 -11.808 -0.123 1.00 84.69 124 GLY A C 1
ATOM 935 O O . GLY A 1 124 ? -8.874 -11.487 0.374 1.00 84.69 124 GLY A O 1
ATOM 936 N N . ARG A 1 125 ? -7.355 -13.075 -0.103 1.00 86.50 125 ARG A N 1
ATOM 937 C CA . ARG A 1 125 ? -8.089 -14.171 0.557 1.00 86.50 125 ARG A CA 1
ATOM 938 C C . ARG A 1 125 ? -8.197 -13.954 2.062 1.00 86.50 125 ARG A C 1
ATOM 940 O O . ARG A 1 125 ? -9.279 -14.125 2.626 1.00 86.50 125 ARG A O 1
ATOM 947 N N . ILE A 1 126 ? -7.094 -13.568 2.699 1.00 85.31 126 ILE A N 1
ATOM 948 C CA . ILE A 1 126 ? -7.050 -13.260 4.130 1.00 85.31 126 ILE A CA 1
ATOM 949 C C . ILE A 1 126 ? -7.999 -12.099 4.436 1.00 85.31 126 ILE A C 1
ATOM 951 O O . ILE A 1 126 ? -8.830 -12.227 5.331 1.00 85.31 126 ILE A O 1
ATOM 955 N N . GLU A 1 127 ? -7.951 -11.007 3.669 1.00 83.75 127 GLU A N 1
ATOM 956 C CA . GLU A 1 127 ? -8.817 -9.849 3.918 1.00 83.75 127 GLU A CA 1
ATOM 957 C C . GLU A 1 127 ? -10.302 -10.162 3.697 1.00 83.75 127 GLU A C 1
ATOM 959 O O . GLU A 1 127 ? -11.143 -9.707 4.464 1.00 83.75 127 GLU A O 1
ATOM 964 N N . THR A 1 128 ? -10.645 -11.014 2.728 1.00 82.81 128 THR A N 1
ATOM 965 C CA . THR A 1 128 ? -12.036 -11.458 2.519 1.00 82.81 128 THR A CA 1
ATOM 966 C C . THR A 1 128 ? -12.567 -12.256 3.716 1.00 82.81 128 THR A C 1
ATOM 968 O O . THR A 1 128 ? -13.751 -12.187 4.037 1.00 82.81 128 THR A O 1
ATOM 971 N N . ARG A 1 129 ? -11.696 -13.004 4.404 1.00 80.88 129 ARG A N 1
ATOM 972 C CA . ARG A 1 129 ? -12.052 -13.753 5.616 1.00 80.88 129 ARG A CA 1
ATOM 973 C C . ARG A 1 129 ? -12.128 -12.850 6.849 1.00 80.88 129 ARG A C 1
ATOM 975 O O . ARG A 1 129 ? -13.062 -12.980 7.633 1.00 80.88 129 ARG A O 1
ATOM 982 N N . TYR A 1 130 ? -11.155 -11.959 7.028 1.00 77.69 130 TYR A N 1
ATOM 983 C CA . TYR A 1 130 ? -11.020 -11.140 8.237 1.00 77.69 130 TYR A CA 1
ATOM 984 C C . TYR A 1 130 ? -11.824 -9.836 8.209 1.00 77.69 130 TYR A C 1
ATOM 986 O O . TYR A 1 130 ? -12.242 -9.365 9.266 1.00 77.69 130 TYR A O 1
ATOM 994 N N . GLY A 1 131 ? -12.079 -9.257 7.036 1.00 77.31 131 GLY A N 1
ATOM 995 C CA . GLY A 1 131 ? -12.868 -8.033 6.880 1.00 77.31 131 GLY A CA 1
ATOM 996 C C . GLY A 1 131 ? -14.250 -8.129 7.541 1.00 77.31 131 GLY A C 1
ATOM 997 O O . GLY A 1 131 ? -14.556 -7.298 8.399 1.00 77.31 131 GLY A O 1
ATOM 998 N N . PRO A 1 132 ? -15.052 -9.172 7.248 1.00 80.94 132 PRO A N 1
ATOM 999 C CA . PRO A 1 132 ? -16.347 -9.383 7.895 1.00 80.94 132 PRO A CA 1
ATOM 1000 C C . PRO A 1 132 ? -16.250 -9.595 9.411 1.00 80.94 132 PRO A C 1
ATOM 1002 O O . PRO A 1 132 ? -17.115 -9.134 10.148 1.00 80.94 132 PRO A O 1
ATOM 1005 N N . VAL A 1 133 ? -15.190 -10.252 9.893 1.00 78.62 133 VAL A N 1
ATOM 1006 C CA . VAL A 1 133 ? -14.955 -10.462 11.332 1.00 78.62 133 VAL A CA 1
ATOM 1007 C C . VAL A 1 133 ? -14.730 -9.132 12.048 1.00 78.62 133 VAL A C 1
ATOM 1009 O O . VAL A 1 133 ? -15.346 -8.880 13.083 1.00 78.62 133 VAL A O 1
ATOM 1012 N N . ALA A 1 134 ? -13.890 -8.264 11.480 1.00 73.56 134 ALA A N 1
ATOM 1013 C CA . ALA A 1 134 ? -13.622 -6.942 12.035 1.00 73.56 134 ALA A CA 1
ATOM 1014 C C . ALA A 1 134 ? -14.893 -6.076 12.074 1.00 73.56 134 ALA A C 1
ATOM 1016 O O . ALA A 1 134 ? -15.162 -5.426 13.084 1.00 73.56 134 ALA A O 1
ATOM 1017 N N . LEU A 1 135 ? -15.700 -6.108 11.009 1.00 79.56 135 LEU A N 1
ATOM 1018 C CA . LEU A 1 135 ? -16.969 -5.377 10.950 1.00 79.56 135 LEU A CA 1
ATOM 1019 C C . LEU A 1 135 ? -18.023 -5.937 11.918 1.00 79.56 135 LEU A C 1
ATOM 1021 O O . LEU A 1 135 ? -18.764 -5.158 12.513 1.00 79.56 135 LEU A O 1
ATOM 1025 N N . ASP A 1 136 ? -18.074 -7.254 12.132 1.00 79.81 136 ASP A N 1
ATOM 1026 C CA . ASP A 1 136 ? -18.994 -7.866 13.102 1.00 79.81 136 ASP A CA 1
ATOM 1027 C C . ASP A 1 136 ? -18.649 -7.475 14.548 1.00 79.81 136 ASP A C 1
ATOM 1029 O O . ASP A 1 136 ? -19.543 -7.175 15.337 1.00 79.81 136 ASP A O 1
ATOM 1033 N N . ILE A 1 137 ? -17.359 -7.405 14.905 1.00 75.44 137 ILE A N 1
ATOM 1034 C CA . ILE A 1 137 ? -16.918 -6.943 16.237 1.00 75.44 137 ILE A CA 1
ATOM 1035 C C . ILE A 1 137 ? -17.354 -5.491 16.476 1.00 75.44 137 ILE A C 1
ATOM 1037 O O . ILE A 1 137 ? -17.905 -5.176 17.533 1.00 75.44 137 ILE A O 1
ATOM 1041 N N . VAL A 1 138 ? -17.170 -4.623 15.477 1.00 76.81 138 VAL A N 1
ATOM 1042 C CA . VAL A 1 138 ? -17.631 -3.225 15.509 1.00 76.81 138 VAL A CA 1
ATOM 1043 C C . VAL A 1 138 ? -19.148 -3.166 15.660 1.00 76.81 138 VAL A C 1
ATOM 1045 O O . VAL A 1 138 ? -19.651 -2.475 16.542 1.00 76.81 138 VAL A O 1
ATOM 1048 N N . GLY A 1 139 ? -19.884 -3.939 14.859 1.00 78.44 139 GLY A N 1
ATOM 1049 C CA . GLY A 1 139 ? -21.342 -4.012 14.929 1.00 78.44 139 GLY A CA 1
ATOM 1050 C C . GLY A 1 139 ? -21.847 -4.460 16.302 1.00 78.44 139 GLY A C 1
ATOM 1051 O O . GLY A 1 139 ? -22.808 -3.896 16.820 1.00 78.44 139 GLY A O 1
ATOM 1052 N N . LYS A 1 140 ? -21.186 -5.429 16.941 1.00 78.56 140 LYS A N 1
ATOM 1053 C CA . LYS A 1 140 ? -21.524 -5.866 18.306 1.00 78.56 140 LYS A CA 1
ATOM 1054 C C . LYS A 1 140 ? -21.239 -4.789 19.349 1.00 78.56 140 LYS A C 1
ATOM 1056 O O . LYS A 1 140 ? -22.078 -4.566 20.218 1.00 78.56 140 LYS A O 1
ATOM 1061 N N . SER A 1 141 ? -20.109 -4.093 19.235 1.00 74.56 141 SER A N 1
ATOM 1062 C CA . SER A 1 141 ? -19.757 -2.996 20.143 1.00 74.56 141 SER A CA 1
ATOM 1063 C C . SER A 1 141 ? -20.755 -1.832 20.061 1.00 74.56 141 SER A C 1
ATOM 1065 O O . SER A 1 141 ? -21.170 -1.311 21.095 1.00 74.56 141 SER A O 1
ATOM 1067 N N . LEU A 1 142 ? -21.229 -1.493 18.857 1.00 77.25 142 LEU A N 1
ATOM 1068 C CA . LEU A 1 142 ? -22.214 -0.424 18.646 1.00 77.25 142 LEU A CA 1
ATOM 1069 C C . LEU A 1 142 ? -23.631 -0.764 19.133 1.00 77.25 142 LEU A C 1
ATOM 1071 O O . LEU A 1 142 ? -24.401 0.146 19.413 1.00 77.25 142 LEU A O 1
ATOM 1075 N N . ASN A 1 143 ? -23.974 -2.048 19.258 1.00 81.75 143 ASN A N 1
ATOM 1076 C CA . ASN A 1 143 ? -25.273 -2.509 19.766 1.00 81.75 143 ASN A CA 1
ATOM 1077 C C . ASN A 1 143 ? -25.263 -2.768 21.288 1.00 81.75 143 ASN A C 1
ATOM 1079 O O . ASN A 1 143 ? -26.023 -3.605 21.770 1.00 81.75 143 ASN A O 1
ATOM 1083 N N . ASP A 1 144 ? -24.346 -2.135 22.030 1.00 75.31 144 ASP A N 1
ATOM 1084 C CA . ASP A 1 144 ? -24.123 -2.323 23.475 1.00 75.31 144 ASP A CA 1
ATOM 1085 C C . ASP A 1 144 ? -23.818 -3.773 23.914 1.00 75.31 144 ASP A C 1
ATOM 1087 O O . ASP A 1 144 ? -23.738 -4.075 25.104 1.00 75.31 144 ASP A O 1
ATOM 1091 N N . ARG A 1 145 ? -23.513 -4.677 22.974 1.00 77.12 145 ARG A N 1
ATOM 1092 C CA . ARG A 1 145 ? -23.102 -6.066 23.249 1.00 77.12 145 ARG A CA 1
ATOM 1093 C C . ARG A 1 145 ? -21.593 -6.154 23.487 1.00 77.12 145 ARG A C 1
ATOM 1095 O O . ARG A 1 145 ? -20.870 -6.836 22.758 1.00 77.12 145 ARG A O 1
ATOM 1102 N N . HIS A 1 146 ? -21.112 -5.422 24.491 1.00 72.81 146 HIS A N 1
ATOM 1103 C CA . HIS A 1 146 ? -19.678 -5.275 24.768 1.00 72.81 146 HIS A CA 1
ATOM 1104 C C . HIS A 1 146 ? -19.004 -6.606 25.112 1.00 72.81 146 HIS A C 1
ATOM 1106 O O . HIS A 1 146 ? -17.957 -6.916 24.545 1.00 72.81 146 HIS A O 1
ATOM 1112 N N . ASP A 1 147 ? -19.633 -7.436 25.945 1.00 72.88 147 ASP A N 1
ATOM 1113 C CA . ASP A 1 147 ? -19.075 -8.738 26.332 1.00 72.88 147 ASP A CA 1
ATOM 1114 C C . ASP A 1 147 ? -18.922 -9.684 25.128 1.00 72.88 147 ASP A C 1
ATOM 1116 O O . ASP A 1 147 ? -17.900 -10.357 24.979 1.00 72.88 147 ASP A O 1
ATOM 1120 N N . ASP A 1 148 ? -19.885 -9.663 24.199 1.00 72.88 148 ASP A N 1
ATOM 1121 C CA . ASP A 1 148 ? -19.832 -10.459 22.968 1.00 72.88 148 ASP A CA 1
ATOM 1122 C C . ASP A 1 148 ? -18.760 -9.956 21.988 1.00 72.88 148 ASP A C 1
ATOM 1124 O O . ASP A 1 148 ? -18.146 -10.755 21.271 1.00 72.88 148 ASP A O 1
ATOM 1128 N N . ALA A 1 149 ? -18.533 -8.639 21.934 1.00 73.81 149 ALA A N 1
ATOM 1129 C CA . ALA A 1 149 ? -17.472 -8.036 21.130 1.00 73.81 149 ALA A CA 1
ATOM 1130 C C . ALA A 1 149 ? -16.084 -8.393 21.687 1.00 73.81 149 ALA A C 1
ATOM 1132 O O . ALA A 1 149 ? -15.198 -8.785 20.925 1.00 73.81 149 ALA A O 1
ATOM 1133 N N . ILE A 1 150 ? -15.915 -8.345 23.014 1.00 72.81 150 ILE A N 1
ATOM 1134 C CA . ILE A 1 150 ? -14.683 -8.746 23.709 1.00 72.81 150 ILE A CA 1
ATOM 1135 C C . ILE A 1 150 ? -14.403 -10.236 23.491 1.00 72.81 150 ILE A C 1
ATOM 1137 O O . ILE A 1 150 ? -13.282 -10.604 23.130 1.00 72.81 150 ILE A O 1
ATOM 1141 N N . ALA A 1 151 ? -15.407 -11.101 23.668 1.00 76.00 151 ALA A N 1
ATOM 1142 C CA . ALA A 1 151 ? -15.263 -12.542 23.473 1.00 76.00 151 ALA A CA 1
ATOM 1143 C C . ALA A 1 151 ? -14.826 -12.877 22.039 1.00 76.00 151 ALA A C 1
ATOM 1145 O O . ALA A 1 151 ? -13.880 -13.642 21.840 1.00 76.00 151 ALA A O 1
ATOM 1146 N N . LYS A 1 152 ? -15.455 -12.249 21.036 1.00 73.88 152 LYS A N 1
ATOM 1147 C CA . LYS A 1 152 ? -15.111 -12.458 19.625 1.00 73.88 152 LYS A CA 1
ATOM 1148 C C . LYS A 1 152 ? -13.733 -11.899 19.261 1.00 73.88 152 LYS A C 1
ATOM 1150 O O . LYS A 1 152 ? -12.967 -12.582 18.588 1.00 73.88 152 LYS A O 1
ATOM 1155 N N . MET A 1 153 ? -13.372 -10.714 19.756 1.00 72.44 153 MET A N 1
ATOM 1156 C CA . MET A 1 153 ? -12.038 -10.137 19.551 1.00 72.44 153 MET A CA 1
ATOM 1157 C C . MET A 1 153 ? -10.938 -11.028 20.149 1.00 72.44 153 MET A C 1
ATOM 1159 O O . MET A 1 153 ? -9.910 -11.259 19.513 1.00 72.44 153 MET A O 1
ATOM 1163 N N . ASN A 1 154 ? -11.166 -11.590 21.337 1.00 69.56 154 ASN A N 1
ATOM 1164 C CA . ASN A 1 154 ? -10.217 -12.501 21.977 1.00 69.56 154 ASN A CA 1
ATOM 1165 C C . ASN A 1 154 ? -10.095 -13.852 21.256 1.00 69.56 154 ASN A C 1
ATOM 1167 O O . ASN A 1 154 ? -9.002 -14.416 21.231 1.00 69.56 154 ASN A O 1
ATOM 1171 N N . ALA 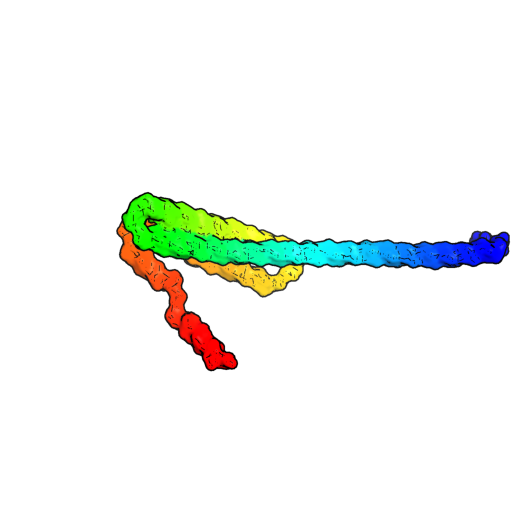A 1 155 ? -11.187 -14.361 20.681 1.00 72.75 155 ALA A N 1
ATOM 1172 C CA . ALA A 1 155 ? -11.203 -15.637 19.971 1.00 72.75 155 ALA A CA 1
ATOM 1173 C C . ALA A 1 155 ? -10.615 -15.547 18.554 1.00 72.75 155 ALA A C 1
ATOM 1175 O O . ALA A 1 155 ? -9.907 -16.455 18.128 1.00 72.75 155 ALA A O 1
ATOM 1176 N N . GLU A 1 156 ? -10.901 -14.465 17.823 1.00 69.38 156 GLU A N 1
ATOM 1177 C CA . GLU A 1 156 ? -10.630 -14.385 16.380 1.00 69.38 156 GLU A CA 1
ATOM 1178 C C . GLU A 1 156 ? -9.474 -13.435 16.010 1.00 69.38 156 GLU A C 1
ATOM 1180 O O . GLU A 1 156 ? -8.887 -13.587 14.938 1.00 69.38 156 GLU A O 1
ATOM 1185 N N . CYS A 1 157 ? -9.101 -12.479 16.874 1.00 65.25 157 CYS A N 1
ATOM 1186 C CA . CYS A 1 157 ? -8.031 -11.506 16.591 1.00 65.25 157 CYS A CA 1
ATOM 1187 C C . CYS A 1 157 ? -6.731 -11.749 17.371 1.00 65.25 157 CYS A C 1
ATOM 1189 O O . CYS A 1 157 ? -5.710 -11.131 17.060 1.00 65.25 157 CYS A O 1
ATOM 1191 N N . ARG A 1 158 ? -6.729 -12.635 18.376 1.00 57.44 158 ARG A N 1
ATOM 1192 C CA . ARG A 1 158 ? -5.503 -13.005 19.090 1.00 57.44 158 ARG A CA 1
ATOM 1193 C C . ARG A 1 158 ? -4.727 -14.022 18.243 1.00 57.44 158 ARG A C 1
ATOM 1195 O O . ARG A 1 158 ? -5.316 -15.028 17.848 1.00 57.44 158 ARG A O 1
ATOM 1202 N N . PRO A 1 159 ? -3.427 -13.813 17.957 1.00 48.34 159 PRO A N 1
ATOM 1203 C CA . PRO A 1 159 ? -2.629 -14.864 17.338 1.00 48.34 159 PRO A CA 1
ATOM 1204 C C . PRO A 1 159 ? -2.701 -16.116 18.226 1.00 48.34 159 PRO A C 1
ATOM 1206 O O . PRO A 1 159 ? -2.671 -15.978 19.457 1.00 48.34 159 PRO A O 1
ATOM 1209 N N . PRO A 1 160 ? -2.830 -17.325 17.646 1.00 41.94 160 PRO A N 1
ATOM 1210 C CA . PRO A 1 160 ? -2.876 -18.543 18.438 1.00 41.94 160 PRO A CA 1
ATOM 1211 C C . PRO A 1 160 ? -1.630 -18.582 19.321 1.00 41.94 160 PRO A C 1
ATOM 1213 O O . PRO A 1 160 ? -0.528 -18.295 18.852 1.00 41.94 160 PRO A O 1
ATOM 1216 N N . ALA A 1 161 ? -1.796 -18.933 20.597 1.00 47.16 161 ALA A N 1
ATOM 1217 C CA . ALA A 1 161 ? -0.707 -18.982 21.575 1.00 47.16 161 ALA A CA 1
ATOM 1218 C C . ALA A 1 161 ? 0.499 -19.840 21.117 1.00 47.16 161 ALA A C 1
ATOM 1220 O O . ALA A 1 161 ? 1.597 -19.674 21.638 1.00 47.16 161 ALA A O 1
ATOM 1221 N N . GLY A 1 162 ? 0.327 -20.698 20.102 1.00 34.62 162 GLY A N 1
ATOM 1222 C CA . GLY A 1 162 ? 1.409 -21.443 19.452 1.00 34.62 162 GLY A CA 1
ATOM 1223 C C . GLY A 1 162 ? 2.358 -20.607 18.580 1.00 34.62 162 GLY A C 1
ATOM 1224 O O . GLY A 1 162 ? 3.535 -20.930 18.513 1.00 34.62 162 GLY A O 1
ATOM 1225 N N . GLY A 1 163 ? 1.911 -19.503 17.968 1.00 36.66 163 GLY A N 1
ATOM 1226 C CA . GLY A 1 163 ? 2.750 -18.711 17.053 1.00 36.66 163 GLY A CA 1
ATOM 1227 C C . GLY A 1 163 ? 3.800 -17.836 17.751 1.00 36.66 163 GLY A C 1
ATOM 1228 O O . GLY A 1 163 ? 4.866 -17.584 17.195 1.00 36.66 163 GLY A O 1
ATOM 1229 N N . ALA A 1 164 ? 3.527 -17.400 18.986 1.00 43.66 164 ALA A N 1
ATOM 1230 C CA . ALA A 1 164 ? 4.503 -16.678 19.806 1.00 43.66 164 ALA A CA 1
ATOM 1231 C C . ALA A 1 164 ? 5.579 -17.628 20.363 1.00 43.66 164 ALA A C 1
ATOM 1233 O O . ALA A 1 164 ? 6.764 -17.307 20.310 1.00 43.66 164 ALA A O 1
ATOM 1234 N N . ALA A 1 165 ? 5.179 -18.830 20.795 1.00 41.44 165 ALA A N 1
ATOM 1235 C CA . ALA A 1 165 ? 6.104 -19.858 21.273 1.00 41.44 165 ALA A CA 1
ATOM 1236 C C . ALA A 1 165 ? 7.051 -20.361 20.165 1.00 41.44 165 ALA A C 1
ATOM 1238 O O . ALA A 1 165 ? 8.230 -20.609 20.412 1.00 41.44 165 ALA A O 1
ATOM 1239 N N . GLU A 1 166 ? 6.558 -20.459 18.927 1.00 39.41 166 GLU A N 1
ATOM 1240 C CA . GLU A 1 166 ? 7.347 -20.898 17.772 1.00 39.41 166 GLU A CA 1
ATOM 1241 C C . GLU A 1 166 ? 8.348 -19.824 17.296 1.00 39.41 166 GLU A C 1
ATOM 1243 O O . GLU A 1 166 ? 9.441 -20.152 16.829 1.00 39.41 166 GLU A O 1
ATOM 1248 N N . GLY A 1 167 ? 8.029 -18.536 17.480 1.00 43.66 167 GLY A N 1
ATOM 1249 C CA . GLY A 1 167 ? 8.954 -17.420 17.245 1.00 43.66 167 GLY A CA 1
ATOM 1250 C C 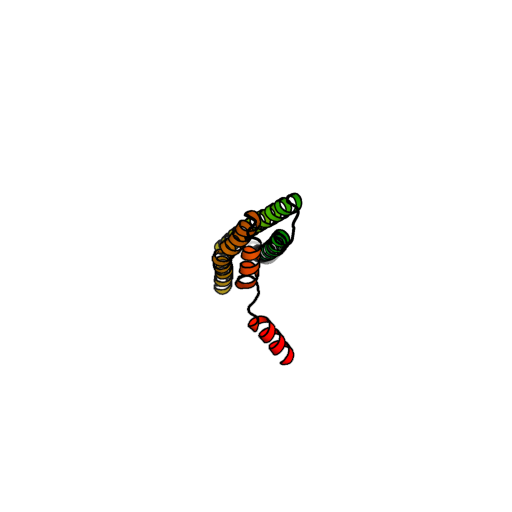. GLY A 1 167 ? 10.090 -17.348 18.272 1.00 43.66 167 GLY A C 1
ATOM 1251 O O . GLY A 1 167 ? 11.248 -17.163 17.894 1.00 43.66 167 GLY A O 1
ATOM 1252 N N . GLU A 1 168 ? 9.786 -17.567 19.554 1.00 47.97 168 GLU A N 1
ATOM 1253 C CA . GLU A 1 168 ? 10.781 -17.592 20.638 1.00 47.97 168 GLU A CA 1
ATOM 1254 C C . GLU A 1 168 ? 11.732 -18.797 20.523 1.00 47.97 168 GLU A C 1
ATOM 1256 O O . GLU A 1 168 ? 12.950 -18.651 20.631 1.00 47.97 168 GLU A O 1
ATOM 1261 N N . GLN A 1 169 ? 11.215 -19.987 20.194 1.00 48.16 169 GLN A N 1
ATOM 1262 C CA . GLN A 1 169 ? 12.049 -21.180 19.982 1.00 48.16 169 GLN A CA 1
ATOM 1263 C C . GLN A 1 169 ? 13.006 -21.059 18.791 1.00 48.16 169 GLN A C 1
ATOM 1265 O O . GLN A 1 169 ? 14.062 -21.694 18.780 1.00 48.16 169 GLN A O 1
ATOM 1270 N N . ARG A 1 170 ? 12.654 -20.256 17.784 1.00 45.75 170 ARG A N 1
ATOM 1271 C CA . ARG A 1 170 ? 13.476 -20.047 16.588 1.00 45.75 170 ARG A CA 1
ATOM 1272 C C . ARG A 1 170 ? 14.592 -19.025 16.819 1.00 45.75 170 ARG A C 1
ATOM 1274 O O . ARG A 1 170 ? 15.642 -19.151 16.200 1.00 45.75 170 ARG A O 1
ATOM 1281 N N . LEU A 1 171 ? 14.392 -18.082 17.742 1.00 47.94 171 LEU A N 1
ATOM 1282 C CA . LEU A 1 171 ? 15.423 -17.151 18.213 1.00 47.94 171 LEU A CA 1
ATOM 1283 C C . LEU A 1 171 ? 16.467 -17.836 19.106 1.00 47.94 171 LEU A C 1
ATOM 1285 O O . LEU A 1 171 ? 17.636 -17.494 19.023 1.00 47.94 171 LEU A O 1
ATOM 1289 N N . HIS A 1 172 ? 16.079 -18.843 19.892 1.00 48.66 172 HIS A N 1
ATOM 1290 C CA . HIS A 1 172 ? 17.011 -19.619 20.724 1.00 48.66 172 HIS A CA 1
ATOM 1291 C C . HIS A 1 172 ? 17.816 -20.698 19.970 1.00 48.66 172 HIS A C 1
ATOM 1293 O O . HIS A 1 172 ? 18.662 -21.356 20.573 1.00 48.66 172 HIS A O 1
ATOM 1299 N N . ARG A 1 173 ? 17.545 -20.920 18.675 1.00 45.81 173 ARG A N 1
ATOM 1300 C CA . ARG A 1 173 ? 18.297 -21.856 17.811 1.00 45.81 173 ARG A CA 1
ATOM 1301 C C . ARG A 1 173 ? 19.291 -21.172 16.861 1.00 45.81 173 ARG A C 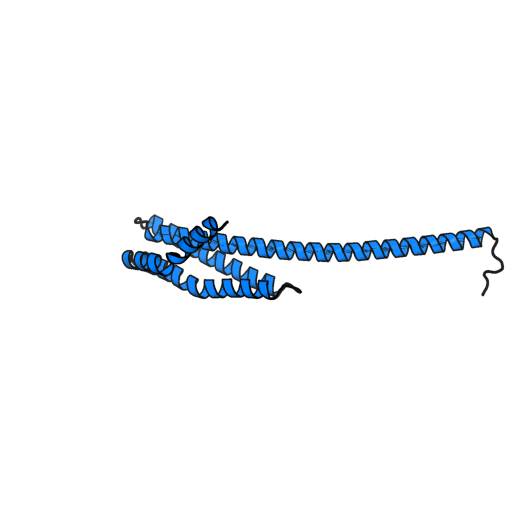1
ATOM 1303 O O . ARG A 1 173 ? 19.905 -21.872 16.054 1.00 45.81 173 ARG A O 1
ATOM 1310 N N . LEU A 1 174 ? 19.415 -19.849 16.929 1.00 45.09 174 LEU A N 1
ATOM 1311 C CA . LEU A 1 174 ? 20.468 -19.068 16.272 1.00 45.09 174 LEU A CA 1
ATOM 1312 C C . LEU A 1 174 ? 21.526 -18.690 17.309 1.00 45.09 174 LEU A C 1
ATOM 1314 O O . LEU A 1 174 ? 22.712 -18.664 16.920 1.00 45.09 174 LEU A O 1
#

Organism: NCBI:txid431058

Radius of gyration: 31.19 Å; chains: 1; bounding box: 70×36×89 Å

InterPro domains:
  IPR024478 Chemotaxis methyl-accepting receptor HlyB-like, 4HB MCP domain [PF12729] (6-159)